Protein AF-R6DJE3-F1 (afdb_monomer)

Structure (mmCIF, N/CA/C/O backbone):
data_AF-R6DJE3-F1
#
_entry.id   AF-R6DJE3-F1
#
loop_
_atom_site.group_PDB
_atom_site.id
_atom_site.type_symbol
_atom_site.label_atom_id
_atom_site.label_alt_id
_atom_site.label_comp_id
_atom_site.label_asym_id
_atom_site.label_entity_id
_atom_site.label_seq_id
_atom_site.pdbx_PDB_ins_code
_atom_site.Cartn_x
_atom_site.Cartn_y
_atom_site.Cartn_z
_atom_site.occupancy
_atom_site.B_iso_or_equiv
_atom_site.auth_seq_id
_atom_site.auth_comp_id
_atom_site.auth_asym_id
_atom_site.auth_atom_id
_atom_site.pdbx_PDB_model_num
ATOM 1 N N . MET A 1 1 ? 8.530 15.535 -7.115 1.00 41.16 1 MET A 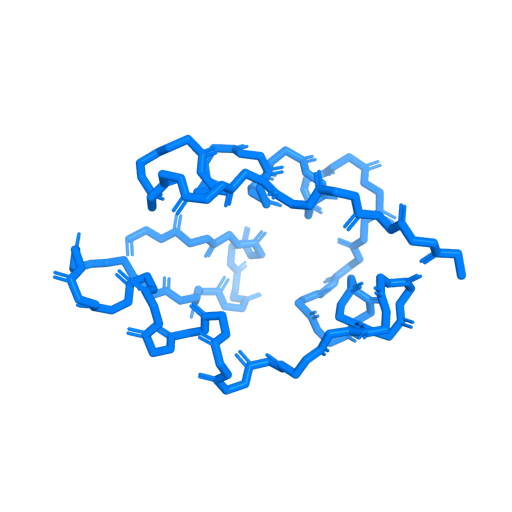N 1
ATOM 2 C CA . MET A 1 1 ? 9.534 15.112 -6.115 1.00 41.16 1 MET A CA 1
ATOM 3 C C . MET A 1 1 ? 9.798 13.641 -6.374 1.00 41.16 1 MET A C 1
ATOM 5 O O . MET A 1 1 ? 8.829 12.915 -6.517 1.00 41.16 1 MET A O 1
ATOM 9 N N . ASN A 1 2 ? 11.057 13.209 -6.505 1.00 44.03 2 ASN A N 1
ATOM 10 C CA . ASN A 1 2 ? 11.375 11.789 -6.697 1.00 44.03 2 ASN A CA 1
ATOM 11 C C . ASN A 1 2 ? 11.279 11.077 -5.350 1.00 44.03 2 ASN A C 1
ATOM 13 O O . 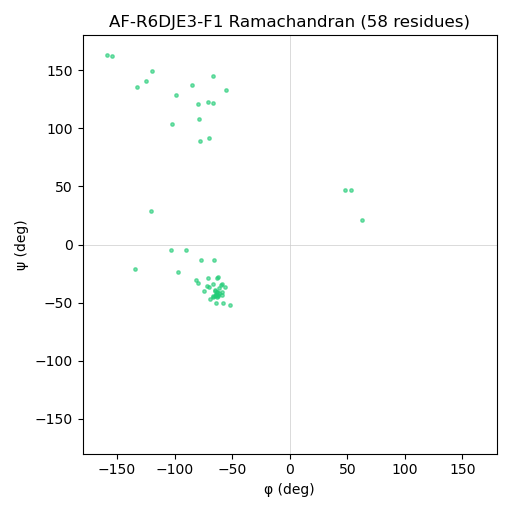ASN A 1 2 ? 12.256 11.011 -4.603 1.00 44.03 2 ASN A O 1
ATOM 17 N N . THR A 1 3 ? 10.094 10.581 -5.019 1.00 60.44 3 THR A N 1
ATOM 18 C CA . THR A 1 3 ? 9.914 9.742 -3.841 1.00 60.44 3 THR A CA 1
ATOM 19 C C . THR A 1 3 ? 10.397 8.341 -4.194 1.00 60.44 3 THR A C 1
ATOM 21 O O . THR A 1 3 ? 9.783 7.642 -4.995 1.00 60.44 3 THR A O 1
ATOM 24 N N . ASN A 1 4 ? 11.543 7.940 -3.642 1.00 78.69 4 ASN A N 1
ATOM 25 C CA . ASN A 1 4 ? 12.053 6.582 -3.806 1.00 78.69 4 ASN A CA 1
ATOM 26 C C . ASN A 1 4 ? 11.156 5.620 -3.021 1.00 78.69 4 ASN A C 1
ATOM 28 O O . ASN A 1 4 ? 11.370 5.394 -1.831 1.00 78.69 4 ASN A O 1
ATOM 32 N N . LEU A 1 5 ? 10.131 5.079 -3.681 1.00 88.50 5 LEU A N 1
ATOM 33 C CA . LEU A 1 5 ? 9.333 4.001 -3.112 1.00 88.50 5 LEU A CA 1
ATOM 34 C C . LEU A 1 5 ? 10.183 2.732 -2.971 1.00 88.50 5 LEU A C 1
ATOM 36 O O . LEU A 1 5 ? 11.017 2.448 -3.839 1.00 88.50 5 LEU A O 1
ATOM 40 N N . PRO A 1 6 ? 9.955 1.931 -1.917 1.00 93.62 6 PRO A N 1
ATOM 41 C CA . PRO A 1 6 ? 10.579 0.624 -1.809 1.00 93.62 6 PRO A CA 1
ATOM 42 C C . PRO A 1 6 ? 10.288 -0.247 -3.040 1.00 93.62 6 PRO A C 1
ATOM 44 O O . PRO A 1 6 ? 9.150 -0.370 -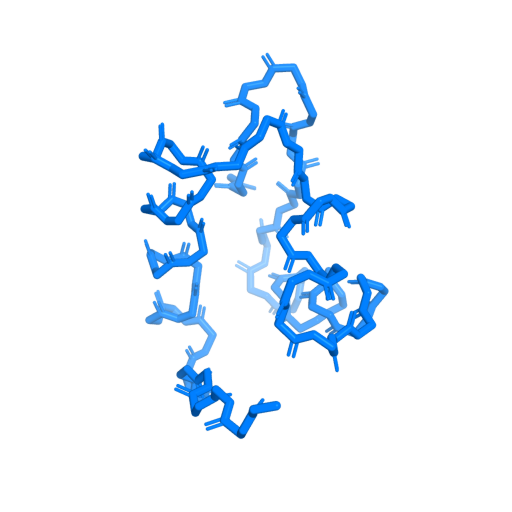3.504 1.00 93.62 6 PRO A O 1
ATOM 47 N N . ASN A 1 7 ? 11.335 -0.876 -3.575 1.00 90.38 7 ASN A N 1
ATOM 48 C CA . ASN A 1 7 ? 11.191 -1.783 -4.711 1.00 90.38 7 ASN A CA 1
ATOM 49 C C . ASN A 1 7 ? 10.691 -3.166 -4.292 1.00 90.38 7 ASN A C 1
ATOM 51 O O . ASN A 1 7 ? 9.931 -3.768 -5.048 1.00 90.38 7 ASN A O 1
ATOM 55 N N . ASP A 1 8 ? 11.069 -3.629 -3.104 1.00 95.06 8 ASP A N 1
ATOM 56 C CA . ASP A 1 8 ? 10.568 -4.873 -2.527 1.00 95.06 8 ASP A CA 1
ATOM 57 C C . ASP A 1 8 ? 9.066 -4.735 -2.197 1.00 95.06 8 ASP A C 1
ATOM 59 O O . ASP A 1 8 ? 8.707 -3.829 -1.438 1.00 95.06 8 ASP A O 1
ATOM 63 N N . PRO A 1 9 ? 8.179 -5.579 -2.759 1.00 94.25 9 PRO A N 1
ATOM 64 C CA . PRO A 1 9 ? 6.737 -5.504 -2.514 1.00 94.25 9 PRO A CA 1
ATOM 65 C C . PRO A 1 9 ? 6.333 -5.649 -1.036 1.00 94.25 9 PRO A C 1
ATOM 67 O O . PRO A 1 9 ? 5.406 -4.974 -0.591 1.00 94.25 9 PRO A O 1
ATOM 70 N N . VAL A 1 10 ? 7.051 -6.462 -0.255 1.00 95.00 10 VAL A N 1
ATOM 71 C CA . VAL A 1 10 ? 6.772 -6.696 1.174 1.00 95.00 10 VAL A CA 1
ATOM 72 C C . VAL A 1 10 ? 7.141 -5.468 2.010 1.00 95.00 10 VAL A C 1
ATOM 74 O O . VAL A 1 10 ? 6.448 -5.107 2.963 1.00 95.00 10 VAL A O 1
ATOM 77 N N . ILE A 1 11 ? 8.208 -4.761 1.635 1.00 96.56 11 ILE A N 1
ATOM 78 C CA . ILE A 1 11 ? 8.551 -3.480 2.271 1.00 96.56 11 ILE A CA 1
ATOM 79 C C . ILE A 1 11 ? 7.590 -2.381 1.802 1.00 96.56 11 ILE A C 1
ATOM 81 O O . ILE A 1 11 ? 7.148 -1.551 2.599 1.00 96.56 11 ILE A O 1
ATOM 85 N N . LEU A 1 12 ? 7.242 -2.384 0.514 1.00 96.81 12 LEU A N 1
ATOM 86 C CA . LEU A 1 12 ? 6.364 -1.393 -0.095 1.00 96.81 12 LEU A CA 1
ATOM 87 C C . LEU A 1 12 ? 4.988 -1.365 0.572 1.00 96.81 12 LEU A C 1
ATOM 89 O O . LEU A 1 12 ? 4.498 -0.276 0.862 1.00 96.81 12 LEU A O 1
ATOM 93 N N . VAL A 1 13 ? 4.389 -2.524 0.865 1.00 97.81 13 VAL A N 1
ATOM 94 C CA . VAL A 1 13 ? 3.073 -2.569 1.519 1.00 97.81 13 VAL A CA 1
ATOM 95 C C . VAL A 1 13 ? 3.104 -1.933 2.910 1.00 97.81 13 VAL A C 1
ATOM 97 O O . VAL A 1 13 ? 2.261 -1.096 3.231 1.00 97.81 13 VAL A O 1
ATOM 100 N N . SER A 1 14 ? 4.136 -2.229 3.705 1.00 97.69 14 SER A N 1
ATOM 101 C CA . SER A 1 14 ? 4.310 -1.646 5.042 1.00 97.69 14 SER A CA 1
ATOM 102 C C . SER A 1 14 ? 4.507 -0.129 4.978 1.00 97.69 14 SER A C 1
ATOM 104 O O . SER A 1 14 ? 3.948 0.621 5.787 1.00 97.69 14 SER A O 1
ATOM 106 N N . TYR A 1 15 ? 5.281 0.332 3.992 1.00 97.31 15 TYR A N 1
ATOM 107 C CA . TYR A 1 15 ? 5.512 1.750 3.747 1.00 97.31 15 TYR A CA 1
ATOM 108 C C . TYR A 1 15 ? 4.217 2.471 3.359 1.00 97.31 15 TYR A C 1
ATOM 110 O O . TYR A 1 15 ? 3.867 3.471 3.983 1.00 97.31 15 TYR A O 1
ATOM 118 N N . LEU A 1 16 ? 3.474 1.946 2.381 1.00 97.31 16 LEU A N 1
ATOM 119 C CA . LEU A 1 16 ? 2.226 2.552 1.917 1.00 97.31 16 LEU A CA 1
ATOM 120 C C . LEU A 1 16 ? 1.158 2.561 3.010 1.00 97.31 16 LEU A C 1
ATOM 122 O O . LEU A 1 16 ? 0.543 3.599 3.221 1.00 97.31 16 LEU A O 1
ATOM 126 N N . ASN A 1 17 ? 0.997 1.477 3.772 1.00 98.38 17 ASN A N 1
ATOM 127 C CA . ASN A 1 17 ? 0.058 1.443 4.899 1.00 98.38 17 ASN A CA 1
ATOM 128 C C . ASN A 1 17 ? 0.412 2.476 5.977 1.00 98.38 17 ASN A C 1
ATOM 130 O O . ASN A 1 17 ? -0.474 3.112 6.540 1.00 98.38 17 ASN A O 1
ATOM 134 N N . THR A 1 18 ? 1.703 2.690 6.239 1.00 97.88 18 THR A N 1
ATOM 135 C CA . THR A 1 18 ? 2.158 3.746 7.155 1.00 97.88 18 THR A CA 1
ATOM 136 C C . THR A 1 18 ? 1.822 5.134 6.613 1.00 97.88 18 THR A C 1
ATOM 138 O O . THR A 1 18 ? 1.303 5.967 7.348 1.00 97.88 18 THR A O 1
ATOM 141 N N . GLN A 1 19 ? 2.053 5.375 5.319 1.00 97.88 19 GLN A N 1
ATOM 142 C CA . GLN A 1 19 ? 1.712 6.652 4.691 1.00 97.88 19 GLN A CA 1
ATOM 143 C C . GLN A 1 19 ? 0.201 6.92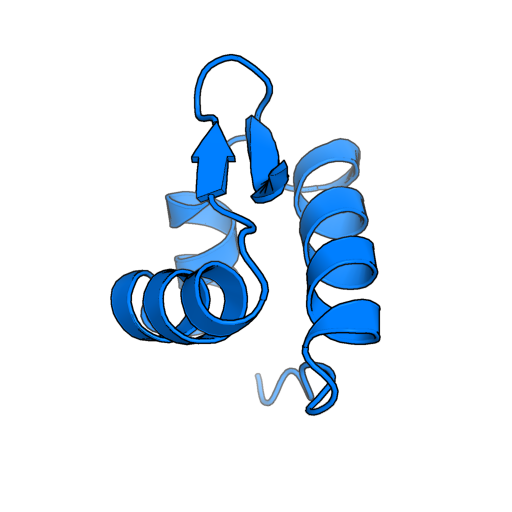6 4.704 1.00 97.88 19 GLN A C 1
ATOM 145 O O . GLN A 1 19 ? -0.220 8.027 5.048 1.00 97.88 19 GLN A O 1
ATOM 150 N N . LEU A 1 20 ? -0.614 5.925 4.367 1.00 98.12 20 LEU A N 1
ATOM 151 C CA . LEU A 1 20 ? -2.074 6.024 4.383 1.00 98.12 20 LEU A CA 1
ATOM 152 C C . LEU A 1 20 ? -2.614 6.271 5.793 1.00 98.12 20 LEU A C 1
ATOM 154 O O . LEU A 1 20 ? -3.501 7.092 5.978 1.00 98.12 20 LEU A O 1
ATOM 158 N N . ARG A 1 21 ? -2.060 5.607 6.809 1.00 98.19 21 ARG A N 1
ATOM 159 C CA . ARG A 1 21 ? -2.497 5.808 8.193 1.00 98.19 21 ARG A CA 1
ATOM 160 C C . ARG A 1 21 ? -2.179 7.213 8.706 1.00 98.19 21 ARG A C 1
ATOM 162 O O . ARG A 1 21 ? -3.022 7.818 9.364 1.00 98.19 21 ARG A O 1
ATOM 169 N N . ASP A 1 22 ? -0.971 7.704 8.437 1.00 98.12 22 ASP A N 1
ATOM 170 C CA . ASP A 1 22 ? -0.442 8.877 9.137 1.00 98.12 22 ASP A CA 1
ATOM 171 C C . ASP A 1 22 ? -0.639 10.189 8.351 1.00 98.12 22 ASP A C 1
ATOM 173 O O . ASP A 1 22 ? -0.675 11.258 8.962 1.00 98.12 22 ASP A O 1
ATOM 177 N N . PHE A 1 23 ? -0.779 10.135 7.015 1.00 97.69 23 PHE A N 1
ATOM 178 C CA . PHE A 1 23 ? -0.700 11.336 6.167 1.00 97.69 23 PHE A CA 1
ATOM 179 C C . PHE A 1 23 ? -1.786 11.494 5.091 1.00 97.69 23 PHE A C 1
ATOM 181 O O . PHE A 1 23 ? -1.995 12.622 4.645 1.00 97.69 23 PHE A O 1
ATOM 188 N N . TYR A 1 24 ? -2.476 10.432 4.652 1.00 97.81 24 TYR A N 1
ATOM 189 C CA . TYR A 1 24 ? -3.377 10.505 3.486 1.00 97.81 24 TYR A CA 1
ATOM 190 C C . TYR A 1 24 ? -4.738 9.864 3.738 1.00 97.81 24 TYR A C 1
ATOM 192 O O . TYR A 1 24 ? -4.819 8.739 4.213 1.00 97.81 24 TYR A O 1
ATOM 200 N N . SER A 1 25 ? -5.826 10.522 3.333 1.00 97.44 25 SER A N 1
ATOM 201 C CA . SER A 1 25 ? -7.178 9.991 3.568 1.00 97.44 25 SER A CA 1
ATOM 202 C C . SER A 1 25 ? -7.581 8.866 2.605 1.00 97.44 25 SER A C 1
ATOM 204 O O . SER A 1 25 ? -8.576 8.180 2.832 1.00 97.44 25 SER A O 1
ATOM 206 N N . SER A 1 26 ? -6.821 8.677 1.520 1.00 98.38 26 SER A N 1
ATOM 207 C CA . SER A 1 26 ? -7.056 7.637 0.518 1.00 98.38 26 SER A CA 1
ATOM 208 C C . SER A 1 26 ? -5.796 7.310 -0.287 1.00 98.38 26 SER A C 1
ATOM 210 O O . SER A 1 26 ? -4.858 8.111 -0.368 1.00 98.38 26 SER A O 1
ATOM 212 N N . LEU A 1 27 ? -5.813 6.159 -0.967 1.00 98.06 27 LEU A N 1
ATOM 213 C CA . LEU A 1 27 ? -4.775 5.786 -1.931 1.00 98.06 27 LEU A CA 1
ATOM 214 C C . LEU A 1 27 ? -4.667 6.787 -3.086 1.00 98.06 27 LEU A C 1
ATOM 216 O O . LEU A 1 27 ? -3.562 7.073 -3.531 1.00 98.06 27 LEU A O 1
ATOM 220 N N . ASP A 1 28 ? -5.776 7.375 -3.537 1.00 97.81 28 ASP A N 1
ATOM 221 C CA . ASP A 1 28 ? -5.758 8.375 -4.609 1.00 97.81 28 ASP A CA 1
ATOM 222 C C . ASP A 1 28 ? -5.017 9.660 -4.204 1.00 97.81 28 ASP A C 1
ATOM 224 O O . ASP A 1 28 ? -4.276 10.224 -5.011 1.00 97.81 28 ASP A O 1
ATOM 228 N N . GLU A 1 29 ? -5.173 10.119 -2.959 1.00 97.94 29 GLU A N 1
ATOM 229 C CA . GLU A 1 29 ? -4.419 11.267 -2.438 1.00 97.94 29 GLU A CA 1
ATOM 230 C C . GLU A 1 29 ? -2.927 10.966 -2.304 1.00 97.94 29 GLU A C 1
ATOM 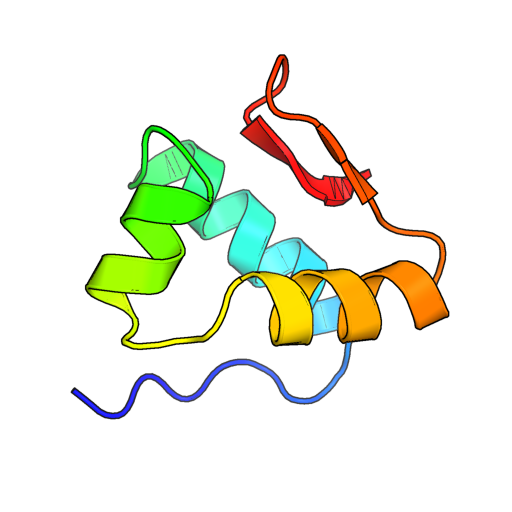232 O O . GLU A 1 29 ? -2.103 11.770 -2.748 1.00 97.94 29 GLU A O 1
ATOM 237 N N . LEU A 1 30 ? -2.581 9.795 -1.760 1.00 97.06 30 LEU A N 1
ATOM 238 C CA . LEU A 1 30 ? -1.193 9.342 -1.673 1.00 97.06 30 LEU A CA 1
ATOM 239 C C . LEU A 1 30 ? -0.567 9.279 -3.069 1.00 97.06 30 LEU A C 1
ATOM 241 O O . LEU A 1 30 ? 0.494 9.857 -3.301 1.00 97.06 30 LEU A O 1
ATOM 245 N N . CYS A 1 31 ? -1.237 8.625 -4.022 1.00 96.12 31 CYS A N 1
ATOM 246 C CA . CYS A 1 31 ? -0.741 8.470 -5.385 1.00 96.12 31 CYS A CA 1
ATOM 247 C C . CYS A 1 31 ? -0.503 9.820 -6.074 1.00 96.12 31 CYS A C 1
ATOM 249 O O . CYS A 1 31 ? 0.528 9.996 -6.720 1.00 96.12 31 CYS A O 1
ATOM 251 N N . LYS A 1 32 ? -1.400 10.797 -5.884 1.00 95.88 32 LYS A N 1
ATOM 252 C CA . LYS A 1 32 ? -1.212 12.169 -6.383 1.00 95.88 32 LYS A CA 1
ATOM 253 C C . LYS A 1 32 ? -0.017 12.866 -5.736 1.00 95.88 32 LYS A C 1
ATOM 255 O O . LYS A 1 32 ? 0.747 13.520 -6.437 1.00 95.88 32 LYS A O 1
ATOM 260 N N . ALA A 1 33 ? 0.157 12.735 -4.421 1.00 95.06 33 ALA A N 1
ATOM 261 C CA . ALA A 1 33 ? 1.260 13.373 -3.702 1.00 95.06 33 ALA A CA 1
ATOM 262 C C . ALA A 1 33 ? 2.633 12.798 -4.094 1.00 95.06 33 ALA A C 1
ATOM 264 O O . ALA A 1 33 ? 3.621 13.529 -4.151 1.00 95.06 33 ALA A O 1
ATOM 265 N N . PHE A 1 34 ? 2.682 11.499 -4.387 1.00 92.94 34 PHE A N 1
ATOM 266 C CA . PHE A 1 34 ? 3.895 10.782 -4.779 1.00 92.94 34 PHE A CA 1
ATOM 267 C C . PHE A 1 34 ? 4.136 10.770 -6.295 1.00 92.94 34 PHE A C 1
ATOM 269 O O . PHE A 1 34 ? 5.176 10.277 -6.721 1.00 92.94 34 PHE A O 1
ATOM 276 N N . ASP A 1 35 ? 3.204 11.307 -7.089 1.00 94.12 35 ASP A N 1
ATOM 277 C CA . ASP A 1 35 ? 3.209 11.246 -8.557 1.00 94.12 35 ASP A CA 1
ATOM 278 C C . ASP A 1 35 ? 3.355 9.806 -9.091 1.00 94.12 35 ASP A C 1
ATOM 280 O O . ASP A 1 35 ? 4.170 9.498 -9.961 1.00 94.12 35 ASP A O 1
ATOM 284 N N . ILE A 1 36 ? 2.567 8.885 -8.524 1.00 92.81 36 ILE A N 1
ATOM 285 C CA . ILE A 1 36 ? 2.557 7.468 -8.907 1.00 92.81 36 ILE A CA 1
ATOM 286 C C . ILE A 1 36 ? 1.192 7.022 -9.413 1.00 92.81 36 ILE A C 1
ATOM 288 O O . ILE A 1 36 ? 0.144 7.496 -8.981 1.00 92.81 36 ILE A O 1
ATOM 292 N N . LYS A 1 37 ? 1.202 6.049 -10.328 1.00 95.50 37 LYS A N 1
ATOM 293 C CA . LYS A 1 37 ? -0.023 5.448 -10.861 1.00 95.50 37 LYS A CA 1
ATOM 294 C C . LYS A 1 37 ? -0.576 4.420 -9.880 1.00 95.50 37 LYS A C 1
ATOM 296 O O . LYS A 1 37 ? 0.094 3.428 -9.600 1.00 95.50 37 LYS A O 1
ATOM 301 N N . LYS A 1 38 ? -1.813 4.632 -9.432 1.00 96.19 38 LYS A N 1
ATOM 302 C CA . LYS A 1 38 ? -2.546 3.728 -8.536 1.00 96.19 38 LYS A CA 1
ATOM 303 C C . LYS A 1 38 ? -2.569 2.288 -9.053 1.00 96.19 38 LYS A C 1
ATOM 305 O O . LYS A 1 38 ? -2.086 1.402 -8.357 1.00 96.19 38 LYS A O 1
ATOM 310 N N . ASP A 1 39 ? -2.970 2.088 -10.307 1.00 96.94 39 ASP A N 1
ATOM 311 C CA . ASP A 1 39 ? -3.035 0.760 -10.933 1.00 96.94 39 ASP A CA 1
ATOM 312 C C . ASP A 1 39 ? -1.693 0.016 -10.889 1.00 96.94 39 ASP A C 1
ATOM 314 O O . ASP A 1 39 ? -1.656 -1.193 -10.688 1.00 96.94 39 ASP A O 1
ATOM 318 N N . ALA A 1 40 ? -0.570 0.727 -11.044 1.00 95.31 40 ALA A N 1
ATOM 319 C CA . ALA A 1 40 ? 0.755 0.109 -11.008 1.00 95.31 40 ALA A CA 1
ATOM 320 C C . ALA A 1 40 ? 1.123 -0.376 -9.596 1.00 95.31 40 ALA A C 1
ATOM 322 O O . ALA A 1 40 ? 1.749 -1.425 -9.443 1.00 95.31 40 ALA A O 1
ATOM 323 N N . VAL A 1 41 ? 0.729 0.375 -8.564 1.00 95.88 41 VAL A N 1
ATOM 324 C CA . VAL A 1 41 ? 0.920 -0.013 -7.161 1.00 95.88 41 VAL A CA 1
ATOM 325 C C . VAL A 1 41 ? 0.025 -1.197 -6.811 1.00 95.88 41 VAL A C 1
ATOM 327 O O . VAL A 1 41 ? 0.507 -2.176 -6.246 1.00 95.88 41 VAL A O 1
ATOM 330 N N . GLU A 1 42 ? -1.252 -1.135 -7.186 1.00 97.69 42 GLU A N 1
ATOM 331 C CA . GLU A 1 42 ? -2.216 -2.205 -6.929 1.00 97.69 42 GLU A CA 1
ATOM 332 C C . GLU A 1 42 ? -1.813 -3.502 -7.635 1.00 97.69 42 GLU A C 1
ATOM 334 O O . GLU A 1 42 ? -1.803 -4.549 -7.001 1.00 97.69 42 GLU A O 1
ATOM 339 N N . GLN A 1 43 ? -1.385 -3.449 -8.900 1.00 97.25 43 GLN A N 1
ATOM 340 C CA . GLN A 1 43 ? -0.882 -4.626 -9.618 1.00 97.25 43 GLN A CA 1
ATOM 341 C C . GLN A 1 43 ? 0.366 -5.220 -8.959 1.00 97.25 43 GLN A C 1
ATOM 343 O O . GLN A 1 43 ? 0.488 -6.439 -8.838 1.00 97.25 43 GLN A O 1
ATOM 348 N N . LYS A 1 44 ? 1.298 -4.367 -8.519 1.00 96.19 44 LYS A N 1
ATOM 349 C CA . LYS A 1 44 ? 2.532 -4.811 -7.867 1.00 96.19 44 LYS A CA 1
ATOM 350 C C . LYS A 1 44 ? 2.258 -5.509 -6.534 1.00 96.19 44 LYS A C 1
ATOM 352 O O . LYS A 1 44 ? 2.924 -6.494 -6.230 1.00 96.19 44 LYS A O 1
ATOM 357 N N . LEU A 1 45 ? 1.311 -5.000 -5.749 1.00 98.06 45 LEU A N 1
ATOM 358 C CA . LEU A 1 45 ? 0.948 -5.578 -4.454 1.00 98.06 45 LEU A CA 1
ATOM 359 C C . LEU A 1 45 ? -0.011 -6.769 -4.583 1.00 98.06 45 LEU A C 1
ATOM 361 O O . LEU A 1 45 ? 0.122 -7.726 -3.828 1.00 98.06 45 LEU A O 1
ATOM 36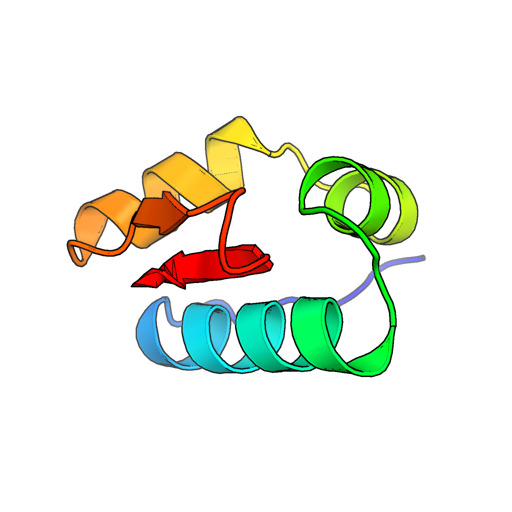5 N N . ALA A 1 46 ? -0.870 -6.797 -5.602 1.00 97.94 46 ALA A N 1
ATOM 366 C CA . ALA A 1 46 ? -1.699 -7.962 -5.906 1.00 97.94 46 ALA A CA 1
ATOM 367 C C . ALA A 1 46 ? -0.859 -9.198 -6.269 1.00 97.94 46 ALA A C 1
ATOM 369 O O . ALA A 1 46 ? -1.278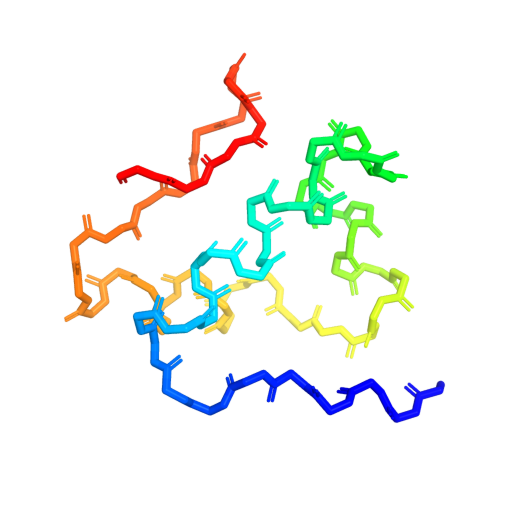 -10.320 -6.016 1.00 97.94 46 ALA A O 1
ATOM 370 N N . ALA A 1 47 ? 0.351 -9.017 -6.814 1.00 97.19 47 ALA A N 1
ATOM 371 C CA . ALA A 1 47 ? 1.275 -10.122 -7.088 1.00 97.19 47 ALA A CA 1
ATOM 372 C C . ALA A 1 47 ? 1.786 -10.839 -5.819 1.00 97.19 47 ALA A C 1
ATOM 374 O O . ALA A 1 47 ? 2.374 -11.914 -5.928 1.00 97.19 47 ALA A O 1
ATOM 375 N N . ILE A 1 48 ? 1.587 -10.242 -4.639 1.00 96.94 48 ILE A N 1
ATOM 376 C CA . ILE A 1 48 ? 1.863 -10.839 -3.326 1.00 96.94 48 ILE A CA 1
ATOM 377 C C . ILE A 1 48 ? 0.592 -10.914 -2.457 1.00 96.94 48 ILE A C 1
ATOM 379 O O . ILE A 1 48 ? 0.690 -10.855 -1.235 1.00 96.94 48 ILE A O 1
ATOM 383 N N . ASP A 1 49 ? -0.581 -11.022 -3.094 1.00 97.94 49 ASP A N 1
ATOM 384 C CA . ASP A 1 49 ? -1.914 -11.168 -2.481 1.00 97.94 49 ASP A CA 1
ATOM 385 C C . ASP A 1 49 ? -2.390 -9.993 -1.604 1.00 97.94 49 ASP A C 1
ATOM 387 O O . ASP A 1 49 ? -3.311 -10.151 -0.807 1.00 97.94 49 ASP A O 1
ATOM 391 N N . TYR A 1 50 ? -1.818 -8.796 -1.778 1.00 98.25 50 TYR A N 1
ATOM 392 C CA . TYR A 1 50 ? -2.275 -7.588 -1.087 1.00 98.25 50 TYR A CA 1
ATOM 393 C C . TYR A 1 50 ? -3.189 -6.731 -1.963 1.00 98.25 50 TYR A C 1
ATOM 395 O O . TYR A 1 50 ? -2.820 -6.311 -3.064 1.00 98.25 50 TYR A O 1
ATOM 403 N N . HIS A 1 51 ? -4.349 -6.368 -1.422 1.00 98.25 51 HIS A N 1
ATOM 404 C CA . HIS A 1 51 ? -5.349 -5.545 -2.094 1.00 98.25 51 HIS A CA 1
ATOM 405 C C . HIS A 1 51 ? -5.716 -4.319 -1.261 1.00 98.25 51 HIS A C 1
ATOM 407 O O . HIS A 1 51 ? -5.841 -4.384 -0.038 1.00 98.25 51 HIS A O 1
ATOM 413 N N . TYR A 1 52 ? -5.911 -3.178 -1.925 1.00 98.50 52 TYR A N 1
ATOM 414 C CA . TYR A 1 52 ? -6.313 -1.960 -1.232 1.00 98.50 52 TYR A CA 1
ATOM 415 C C . TYR A 1 52 ? -7.763 -2.062 -0.744 1.00 98.50 52 TYR A C 1
ATOM 417 O O . TYR A 1 52 ? -8.698 -2.243 -1.525 1.00 98.50 52 TYR A O 1
ATOM 425 N N . ASN A 1 53 ? -7.955 -1.894 0.560 1.00 98.38 53 ASN A N 1
ATOM 426 C CA . ASN A 1 53 ? -9.251 -1.780 1.204 1.00 98.38 53 ASN A CA 1
ATOM 427 C C . ASN A 1 53 ? -9.527 -0.308 1.527 1.00 98.38 53 ASN A C 1
ATOM 429 O O . ASN A 1 53 ? -9.015 0.235 2.506 1.00 98.38 53 ASN A O 1
ATOM 433 N N . ALA A 1 54 ? -10.386 0.327 0.729 1.00 97.56 54 ALA A N 1
ATOM 434 C CA . ALA A 1 54 ? -10.766 1.726 0.920 1.00 97.56 54 ALA A CA 1
ATOM 435 C C . ALA A 1 54 ? -11.504 1.986 2.248 1.00 97.56 54 ALA A C 1
ATOM 437 O O . ALA A 1 54 ? -11.389 3.074 2.800 1.00 97.56 54 ALA A O 1
ATOM 438 N N . GLY A 1 55 ? -12.230 0.997 2.786 1.00 97.88 55 GLY A N 1
ATOM 439 C CA . GLY A 1 55 ? -12.936 1.132 4.064 1.00 97.88 55 GLY A CA 1
ATOM 440 C C . GLY A 1 55 ? -12.000 1.166 5.274 1.00 97.88 55 GLY A C 1
ATOM 441 O O . GLY A 1 55 ? -12.323 1.790 6.280 1.00 97.88 55 GLY A O 1
ATOM 442 N N . LEU A 1 56 ? -10.835 0.522 5.165 1.00 98.06 56 LEU A N 1
ATOM 443 C CA . LEU A 1 56 ? -9.788 0.524 6.194 1.00 98.06 56 LEU A CA 1
ATOM 444 C C . LEU A 1 56 ? -8.616 1.457 5.861 1.00 98.06 56 LEU A C 1
ATOM 446 O O . LEU A 1 56 ? -7.707 1.605 6.671 1.00 98.06 56 LEU A O 1
ATOM 450 N N . ASN A 1 57 ? -8.632 2.061 4.671 1.00 98.38 57 ASN A N 1
ATOM 451 C CA . ASN A 1 57 ? -7.554 2.866 4.110 1.00 98.38 57 ASN A CA 1
ATOM 452 C C . ASN A 1 57 ? -6.169 2.188 4.201 1.00 98.38 57 ASN A C 1
ATOM 454 O O . ASN A 1 57 ? -5.187 2.799 4.613 1.00 98.38 57 ASN A O 1
ATOM 458 N N . GLN A 1 58 ? -6.085 0.909 3.826 1.00 98.50 58 GLN A N 1
ATOM 459 C CA . GLN A 1 58 ? -4.834 0.140 3.846 1.00 98.50 58 GLN A CA 1
ATOM 460 C C . GLN A 1 58 ? -4.861 -1.014 2.842 1.00 98.50 58 GLN A C 1
ATOM 462 O O . GLN A 1 58 ? -5.929 -1.445 2.413 1.00 98.50 58 GLN A O 1
ATOM 467 N N . PHE A 1 59 ? -3.693 -1.548 2.507 1.00 98.44 59 PHE A N 1
ATOM 468 C CA . PHE A 1 59 ? -3.534 -2.825 1.818 1.00 98.44 59 PHE A CA 1
ATOM 469 C C . PHE 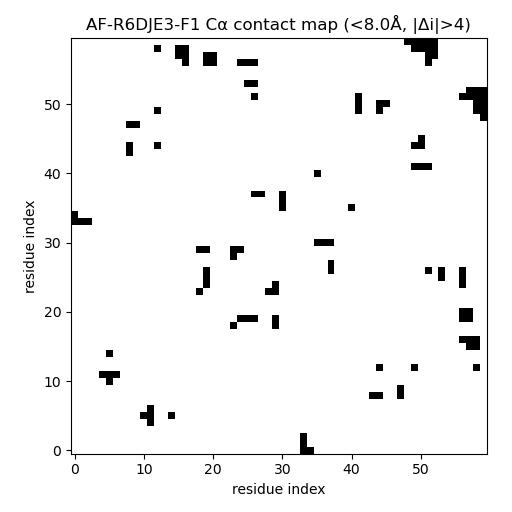A 1 59 ? -3.552 -3.989 2.816 1.00 98.44 59 PHE A C 1
ATOM 471 O O . PHE A 1 59 ? -2.908 -3.899 3.867 1.00 98.44 59 PHE A O 1
ATOM 478 N N . GLN A 1 60 ? -4.251 -5.073 2.474 1.00 95.88 60 GLN A N 1
ATOM 479 C CA . GLN A 1 60 ? -4.348 -6.318 3.250 1.00 95.88 60 GLN A CA 1
ATOM 480 C C . GLN A 1 60 ? -4.449 -7.546 2.348 1.00 95.88 60 GLN A C 1
ATOM 482 O O . GLN A 1 60 ? -4.833 -7.353 1.170 1.00 95.88 60 GLN A O 1
#

Foldseek 3Di:
DQDPQDPDLVVNQVVQQVCQVPPNLAPVRVCVVNVHDSVVNQVSNVVVPWHQDNVSRGTD

Solvent-accessible surface area (backbone atoms only — not comparable to full-atom values): 3579 Å² total; per-residue (Å²): 120,94,67,85,70,62,82,53,56,77,56,27,52,57,51,51,35,49,45,29,70,76,76,28,93,35,70,69,55,43,22,62,77,52,75,47,62,60,68,61,54,49,54,56,31,44,75,73,70,27,44,80,36,80,92,76,40,33,66,81

Radius of gyration: 10.33 Å; Cα contacts (8 Å, |Δi|>4): 64; chains: 1; bounding box: 25×26×20 Å

Sequence (60 aa):
MNTNLPNDPVILVSYLNTQLRDFYSSLDELCKAFDIKKDAVEQKLAAIDYHYNAG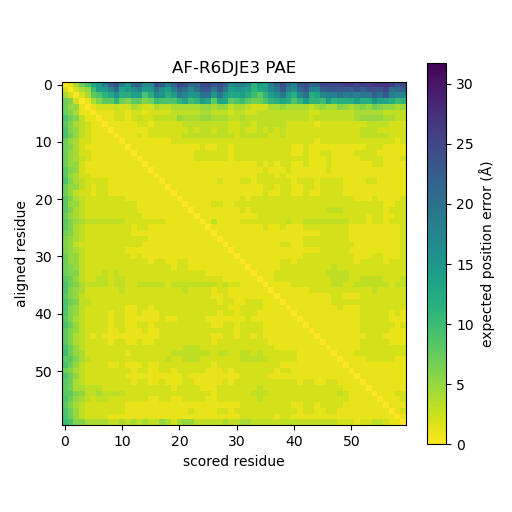LNQFQ

Secondary structure (DSSP, 8-state):
------SSHHHHHHHHHHHHHHT-SSHHHHHHHHT--HHHHHHHHHTTT--EETTTTEE-

Nearest PDB structures (foldseek):
  4umk-assembly2_B  TM=7.008E-01  e=2.000E+00  Helicobacter pylori 26695
  6sdk-assembly1_B  TM=7.668E-01  e=4.024E+00  Bacillus subtilis subsp. subtilis str. 168
  6swi-assembly1_A  TM=5.495E-01  e=1.315E+00  Geobacillus stearothermophilus
  3f2h-assembly2_B  TM=4.612E-01  e=2.466E+00  Escherichia coli
  4wxh-assembly1_B  TM=4.518E-01  e=4.628E+00  Streptomyces peucetius

Mean predicted aligned error: 2.82 Å

pLDDT: mean 93.99, std 11.02, range [41.16, 98.5]